Protein AF-A0A973NQ65-F1 (afdb_monomer)

Solvent-accessible surface area (backbone atoms only — not comparable to full-atom values): 7879 Å² total; per-residue (Å²): 107,71,66,55,51,58,50,26,68,75,66,74,43,74,42,75,48,70,27,55,53,95,72,95,70,70,96,45,96,48,46,44,79,44,73,40,56,80,54,85,62,36,41,54,54,51,50,38,74,71,29,28,73,82,35,78,47,81,47,80,50,64,69,56,42,50,51,23,47,74,41,46,18,46,32,30,29,82,51,27,51,70,59,43,88,89,53,42,64,59,51,50,53,49,50,52,55,54,51,51,46,39,75,75,66,71,64,82,77,79,80,80,79,92,47,74,67,29,52,54,38,22,53,49,43,53,51,53,52,52,56,62,63,76,106

Mean predicted aligned error: 4.86 Å

Radius of gyration: 15.88 Å; Cα contacts (8 Å, |Δi|>4): 177; chains: 1; bounding box: 36×32×42 Å

Structure (mmCIF, N/CA/C/O backbone):
data_AF-A0A973NQ65-F1
#
_entry.id   AF-A0A973NQ65-F1
#
loop_
_atom_site.group_PDB
_atom_site.id
_atom_site.type_symbol
_atom_site.label_atom_id
_atom_site.label_alt_id
_atom_site.label_comp_id
_atom_site.label_asym_id
_atom_site.label_entity_id
_atom_site.label_seq_id
_atom_site.pdbx_PDB_ins_code
_atom_site.Cartn_x
_atom_site.Cartn_y
_atom_site.Cartn_z
_atom_site.occupancy
_atom_site.B_iso_or_equiv
_atom_site.auth_seq_id
_atom_site.auth_comp_id
_atom_site.auth_asym_id
_atom_site.auth_atom_id
_atom_site.pdbx_PDB_model_num
ATOM 1 N N . LYS A 1 1 ? 7.319 -2.072 5.542 1.00 83.69 1 LYS A N 1
ATOM 2 C CA . LYS A 1 1 ? 6.381 -2.939 6.307 1.00 83.69 1 LYS A CA 1
ATOM 3 C C . LYS A 1 1 ? 6.260 -2.439 7.736 1.00 83.69 1 LYS A C 1
ATOM 5 O O . LYS A 1 1 ? 5.185 -1.994 8.100 1.00 83.69 1 LYS A O 1
ATOM 10 N N . GLU A 1 2 ? 7.357 -2.418 8.493 1.00 91.00 2 GLU A N 1
ATOM 11 C CA . GLU A 1 2 ? 7.378 -1.904 9.872 1.00 91.00 2 GLU A CA 1
ATOM 12 C C . GLU A 1 2 ? 6.823 -0.479 9.996 1.00 91.00 2 GLU A C 1
ATOM 14 O O . GLU A 1 2 ? 6.059 -0.173 10.905 1.00 91.00 2 GLU A O 1
ATOM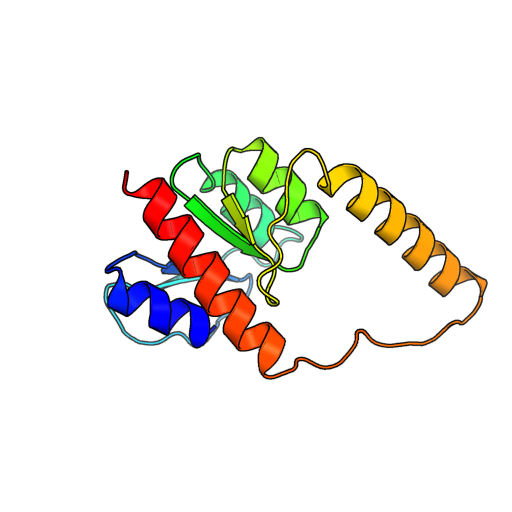 19 N N . GLU A 1 3 ? 7.140 0.388 9.035 1.00 93.56 3 GLU A N 1
ATOM 20 C CA . GLU A 1 3 ? 6.618 1.751 8.985 1.00 93.56 3 GLU A CA 1
ATOM 21 C C . GLU A 1 3 ? 5.092 1.796 8.826 1.00 93.56 3 GLU A C 1
ATOM 23 O O . GLU A 1 3 ? 4.446 2.617 9.472 1.00 93.56 3 GLU A O 1
ATOM 28 N N . VAL A 1 4 ? 4.516 0.893 8.022 1.00 95.00 4 VAL A N 1
ATOM 29 C CA . VAL A 1 4 ? 3.057 0.773 7.848 1.00 95.00 4 VAL A CA 1
ATOM 30 C C . VAL A 1 4 ? 2.418 0.355 9.164 1.00 95.00 4 VAL A C 1
ATOM 32 O O . VAL A 1 4 ? 1.490 1.014 9.620 1.00 95.00 4 VAL A O 1
ATOM 35 N N . TYR A 1 5 ? 2.957 -0.679 9.818 1.00 95.31 5 TYR A N 1
ATOM 36 C CA . TYR A 1 5 ? 2.443 -1.157 11.104 1.00 95.31 5 TYR A CA 1
ATOM 37 C C . TYR A 1 5 ? 2.492 -0.062 12.170 1.00 95.31 5 TYR A C 1
ATOM 39 O O . TYR A 1 5 ? 1.526 0.143 12.898 1.00 95.31 5 TYR A O 1
ATOM 47 N N . ARG A 1 6 ? 3.576 0.719 12.212 1.00 94.00 6 ARG A N 1
ATOM 48 C CA . ARG A 1 6 ? 3.716 1.833 13.155 1.00 94.00 6 ARG A CA 1
ATOM 49 C C . ARG A 1 6 ? 2.646 2.913 12.978 1.00 94.00 6 ARG A C 1
ATOM 51 O O . ARG A 1 6 ? 2.232 3.512 13.972 1.00 94.00 6 ARG A O 1
ATOM 58 N N . VAL A 1 7 ? 2.250 3.228 11.744 1.00 94.38 7 VAL A N 1
ATOM 59 C CA . VAL A 1 7 ? 1.169 4.199 11.499 1.00 94.38 7 VAL A CA 1
ATOM 60 C C . VAL A 1 7 ? -0.187 3.560 11.791 1.00 94.38 7 VAL A C 1
ATOM 62 O O . VAL A 1 7 ? -0.987 4.158 12.504 1.00 94.38 7 VAL A O 1
ATOM 65 N N . ALA A 1 8 ? -0.402 2.323 11.341 1.00 93.62 8 ALA A N 1
ATOM 66 C CA . ALA A 1 8 ? -1.631 1.566 11.562 1.00 93.62 8 ALA A CA 1
ATOM 67 C C . ALA A 1 8 ? -1.989 1.430 13.045 1.00 93.62 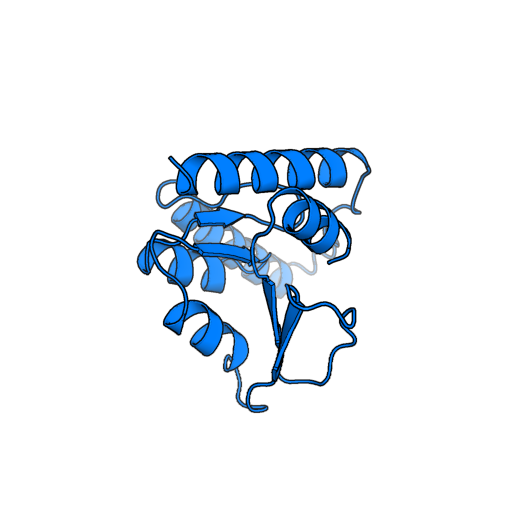8 ALA A C 1
ATOM 69 O O . ALA A 1 8 ? -3.112 1.732 13.427 1.00 93.62 8 ALA A O 1
ATOM 70 N N . TYR A 1 9 ? -1.024 1.074 13.898 1.00 94.94 9 TYR A N 1
ATOM 71 C CA . TYR A 1 9 ? -1.244 0.965 15.344 1.00 94.94 9 TYR A CA 1
ATOM 72 C C . TYR A 1 9 ? -1.620 2.298 15.985 1.00 94.94 9 TYR A C 1
ATOM 74 O O . TYR A 1 9 ? -2.442 2.337 16.888 1.00 94.94 9 TYR A O 1
ATOM 82 N N . ARG A 1 10 ? -1.037 3.404 15.515 1.00 94.19 10 ARG A N 1
ATOM 83 C CA . ARG A 1 10 ? -1.322 4.741 16.051 1.00 94.19 10 ARG A CA 1
ATOM 84 C C . ARG A 1 10 ? -2.691 5.265 15.627 1.00 94.19 10 ARG A C 1
ATOM 86 O O . ARG A 1 10 ? -3.277 6.074 16.333 1.00 94.19 10 ARG A O 1
ATOM 93 N N . ARG A 1 11 ? -3.136 4.878 14.433 1.00 93.44 11 ARG A N 1
ATOM 94 C CA . ARG A 1 11 ? -4.384 5.339 13.819 1.00 93.44 11 ARG A CA 1
ATOM 95 C C . ARG A 1 11 ? -5.535 4.349 13.990 1.00 93.44 11 ARG A C 1
ATOM 97 O O . ARG A 1 11 ? -6.631 4.657 13.549 1.00 93.44 11 ARG A O 1
ATOM 104 N N . GLU A 1 12 ? -5.274 3.192 14.598 1.00 94.62 12 GLU A N 1
ATOM 105 C CA . GLU A 1 12 ? -6.224 2.083 14.754 1.00 94.62 12 GLU A CA 1
ATOM 106 C C . GLU A 1 12 ? -6.844 1.624 13.421 1.00 94.62 12 GLU A C 1
ATOM 108 O O . GLU A 1 12 ? -8.004 1.232 13.344 1.00 94.62 12 GLU A O 1
ATOM 113 N N . VAL A 1 13 ? -6.047 1.658 12.347 1.00 95.12 13 VAL A N 1
ATOM 114 C CA . VAL A 1 13 ? -6.487 1.286 10.994 1.00 95.12 13 VAL A CA 1
ATOM 115 C C . VAL A 1 13 ? -6.049 -0.148 10.679 1.00 95.12 13 VAL A C 1
ATOM 117 O O . VAL A 1 13 ? -4.872 -0.471 10.878 1.00 95.12 13 VAL A O 1
ATOM 120 N N . PRO A 1 14 ? -6.944 -1.016 10.171 1.00 96.31 14 PRO A N 1
ATOM 121 C CA . PRO A 1 14 ? -6.578 -2.366 9.765 1.00 96.31 14 PRO A CA 1
ATOM 122 C C . PRO A 1 14 ? -5.643 -2.357 8.548 1.00 96.31 14 PRO A C 1
ATOM 124 O O . PRO A 1 14 ? -5.777 -1.547 7.633 1.00 96.31 14 PRO A O 1
ATOM 127 N N . VAL A 1 15 ? -4.699 -3.295 8.518 1.00 97.31 15 VAL A N 1
ATOM 128 C CA . VAL A 1 15 ? -3.731 -3.486 7.435 1.00 97.31 15 VAL A CA 1
ATOM 129 C C . VAL A 1 15 ? -3.832 -4.908 6.930 1.00 97.31 15 VAL A C 1
ATOM 131 O O . VAL A 1 15 ? -3.663 -5.859 7.693 1.00 97.31 15 VAL A O 1
ATOM 134 N N . ARG A 1 16 ? -4.000 -5.046 5.616 1.00 97.19 16 ARG A N 1
ATOM 135 C CA . ARG A 1 16 ? -3.947 -6.333 4.930 1.00 97.19 16 ARG A CA 1
ATOM 136 C C . ARG A 1 16 ? -2.646 -6.448 4.150 1.00 97.19 16 ARG A C 1
ATOM 138 O O . ARG A 1 16 ? -2.325 -5.605 3.316 1.00 97.19 16 ARG A O 1
ATOM 145 N N . VAL A 1 17 ? -1.868 -7.480 4.455 1.00 96.69 17 VAL A N 1
ATOM 146 C CA . VAL A 1 17 ? -0.605 -7.783 3.776 1.00 96.69 17 VAL A CA 1
ATOM 147 C C . VAL A 1 17 ? -0.856 -8.919 2.800 1.00 96.69 17 VAL A C 1
ATOM 149 O O . VAL A 1 17 ? -1.051 -10.059 3.221 1.00 96.69 17 VAL A O 1
ATOM 152 N N . VAL A 1 18 ? -0.838 -8.595 1.512 1.00 96.00 18 VAL A N 1
ATOM 153 C CA . VAL A 1 18 ? -1.208 -9.504 0.423 1.00 96.00 18 VAL A CA 1
ATOM 154 C C . VAL A 1 18 ? 0.047 -10.060 -0.237 1.00 96.00 18 VAL A C 1
ATOM 156 O O . VAL A 1 18 ? 0.974 -9.311 -0.544 1.00 96.00 18 VAL A O 1
ATOM 159 N N . SER A 1 19 ? 0.106 -11.375 -0.436 1.00 93.44 19 SER A N 1
ATOM 160 C CA . SER A 1 19 ? 1.201 -12.024 -1.161 1.00 93.44 19 SER A CA 1
ATOM 161 C C . SER A 1 19 ? 0.771 -13.374 -1.722 1.00 93.44 19 SER A C 1
ATOM 163 O O . SER A 1 19 ? -0.066 -14.058 -1.141 1.00 93.44 19 SER A O 1
ATOM 165 N N . ASN A 1 20 ? 1.386 -13.791 -2.825 1.00 92.06 20 ASN A N 1
ATOM 166 C CA . ASN A 1 20 ? 1.271 -15.143 -3.380 1.00 92.06 20 ASN A CA 1
ATOM 167 C C . ASN A 1 20 ? 2.088 -16.193 -2.601 1.00 92.06 20 ASN A C 1
ATOM 169 O O . ASN A 1 20 ? 2.192 -17.344 -3.012 1.00 92.06 20 ASN A O 1
ATOM 173 N N . SER A 1 21 ? 2.720 -15.800 -1.494 1.00 89.44 21 SER A N 1
ATOM 174 C CA . SER A 1 21 ? 3.515 -16.683 -0.649 1.00 89.44 21 SER A CA 1
ATOM 175 C C . SER A 1 21 ? 3.334 -16.343 0.827 1.00 89.44 21 SER A C 1
ATOM 177 O O . SER A 1 21 ? 2.832 -15.280 1.207 1.00 89.44 21 SER A O 1
ATOM 179 N N . TYR A 1 22 ? 3.743 -17.265 1.695 1.00 87.62 22 TYR A N 1
ATOM 180 C CA . TYR A 1 22 ? 3.672 -17.040 3.129 1.00 87.62 22 TYR A CA 1
ATOM 181 C C . TYR A 1 22 ? 4.653 -15.942 3.558 1.00 87.62 22 TYR A C 1
ATOM 183 O O . TYR A 1 22 ? 5.870 -16.122 3.538 1.00 87.62 22 TYR A O 1
ATOM 191 N N . LEU A 1 23 ? 4.116 -14.820 4.039 1.00 88.38 23 LEU A N 1
ATOM 192 C CA . LEU A 1 23 ? 4.895 -13.760 4.670 1.00 88.38 23 LEU A CA 1
ATOM 193 C C . LEU A 1 23 ? 4.706 -13.762 6.186 1.00 88.38 23 LEU A C 1
ATOM 195 O O . LEU A 1 23 ? 3.600 -13.922 6.712 1.00 88.38 23 LEU A O 1
ATOM 199 N N . ARG A 1 24 ? 5.801 -13.516 6.911 1.00 91.19 24 ARG A N 1
ATOM 200 C CA . ARG A 1 24 ? 5.731 -13.228 8.345 1.00 91.19 24 ARG A CA 1
ATOM 201 C C . ARG A 1 24 ? 5.146 -11.828 8.549 1.00 91.19 24 ARG A C 1
ATOM 203 O O . ARG A 1 24 ? 5.684 -10.843 8.026 1.00 91.19 24 ARG A O 1
ATOM 210 N N . VAL A 1 25 ? 4.070 -11.764 9.326 1.00 94.06 25 VAL A N 1
ATOM 211 C CA . VAL A 1 25 ? 3.438 -10.536 9.822 1.00 94.06 25 VAL A CA 1
ATOM 212 C C . VAL A 1 25 ? 3.307 -10.626 11.348 1.00 94.06 25 VAL A C 1
ATOM 214 O O . VAL A 1 25 ? 3.287 -11.745 11.871 1.00 94.06 25 VAL A O 1
ATOM 217 N N . PRO A 1 26 ? 3.269 -9.498 12.075 1.00 93.44 26 PRO A N 1
ATOM 218 C CA . PRO A 1 26 ? 3.004 -9.501 13.511 1.00 93.44 26 PRO A CA 1
ATOM 219 C C . PRO A 1 26 ? 1.663 -10.164 13.849 1.00 93.44 26 PRO A C 1
ATOM 221 O O . PRO A 1 26 ? 0.690 -9.997 13.117 1.00 93.44 26 PRO A O 1
ATOM 224 N N . ALA A 1 27 ? 1.602 -10.876 14.976 1.00 92.81 27 ALA A N 1
ATOM 225 C CA . ALA A 1 27 ? 0.344 -11.364 15.532 1.00 92.81 27 ALA A CA 1
ATOM 226 C C . ALA A 1 27 ? -0.366 -10.201 16.239 1.00 92.81 27 ALA A C 1
ATOM 228 O O . ALA A 1 27 ? -0.076 -9.902 17.396 1.00 92.81 27 ALA A O 1
ATOM 229 N N . HIS A 1 28 ? -1.235 -9.496 15.517 1.00 95.62 28 HIS A N 1
ATOM 230 C CA . HIS A 1 28 ? -1.946 -8.329 16.029 1.00 95.62 28 HIS A CA 1
ATOM 231 C C . HIS A 1 28 ? -3.336 -8.220 15.377 1.00 95.62 28 HIS A C 1
ATOM 233 O O . HIS A 1 28 ? -3.420 -8.426 14.169 1.00 95.62 28 HIS A O 1
ATOM 239 N N . PRO A 1 29 ? -4.409 -7.842 16.104 1.00 95.06 29 PRO A N 1
ATOM 240 C CA . PRO A 1 29 ? -5.771 -7.778 15.550 1.00 95.06 29 PRO A CA 1
ATOM 241 C C . PRO A 1 29 ? -5.931 -6.857 14.333 1.00 95.06 29 PRO A C 1
ATOM 243 O O . PRO A 1 29 ? -6.728 -7.131 13.447 1.00 95.06 29 PRO A O 1
ATOM 246 N N . LEU A 1 30 ? -5.153 -5.771 14.276 1.00 96.56 30 LEU A N 1
ATOM 247 C CA . LEU A 1 30 ? -5.137 -4.851 13.129 1.00 96.56 30 LEU A CA 1
ATOM 248 C C . LEU A 1 30 ? -4.365 -5.379 11.913 1.00 96.56 30 LEU A C 1
ATOM 250 O O . LEU A 1 30 ? -4.418 -4.743 10.868 1.00 96.56 30 LEU A O 1
ATOM 254 N N . ILE A 1 31 ? -3.596 -6.465 12.032 1.00 97.19 31 ILE A N 1
ATOM 255 C CA . ILE A 1 31 ? -2.734 -6.946 10.949 1.00 97.19 31 ILE A CA 1
ATOM 256 C C . ILE A 1 31 ? -3.238 -8.292 10.455 1.00 97.19 31 ILE A C 1
ATOM 258 O O . ILE A 1 31 ? -3.106 -9.317 11.119 1.00 97.19 31 ILE A O 1
ATOM 262 N N . GLU A 1 32 ? -3.749 -8.286 9.235 1.00 96.31 32 GLU A N 1
ATOM 263 C CA . GLU A 1 32 ? -4.213 -9.473 8.542 1.00 96.31 32 GLU A CA 1
ATOM 264 C C . GLU A 1 32 ? -3.218 -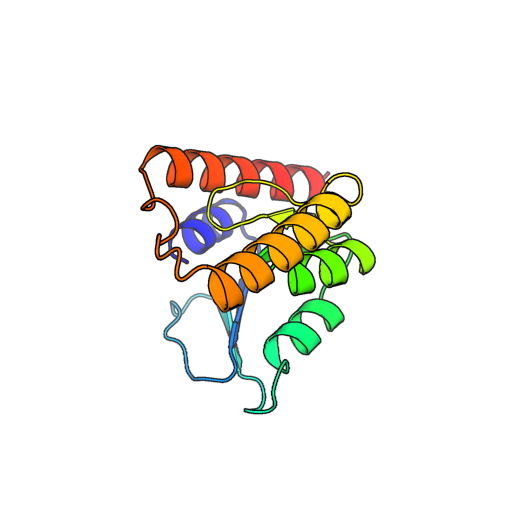9.850 7.442 1.00 96.31 32 GLU A C 1
ATOM 266 O O . GLU A 1 32 ? -2.708 -9.002 6.702 1.00 96.31 32 GLU A O 1
ATOM 271 N N . ARG A 1 33 ? -2.934 -11.147 7.315 1.00 95.75 33 ARG A N 1
ATOM 272 C CA . ARG A 1 33 ? -2.217 -11.684 6.159 1.00 95.75 33 ARG A CA 1
ATOM 273 C C . ARG A 1 33 ? -3.215 -12.309 5.206 1.00 95.75 33 ARG A C 1
ATOM 275 O O . ARG A 1 33 ? -3.921 -13.235 5.589 1.00 95.75 33 ARG A O 1
ATOM 282 N N . VAL A 1 34 ? -3.131 -11.908 3.948 1.00 96.62 34 VAL A N 1
ATOM 283 C CA . VAL A 1 34 ? -3.884 -12.500 2.850 1.00 96.62 34 VAL A CA 1
ATOM 284 C C . VAL A 1 34 ? -2.910 -13.242 1.944 1.00 96.62 34 VAL A C 1
ATOM 286 O O . VAL A 1 34 ? -1.976 -12.649 1.402 1.00 96.62 34 VAL A O 1
ATOM 289 N N . VAL A 1 35 ? -3.107 -14.554 1.811 1.00 95.19 35 VAL A N 1
ATOM 290 C CA . VAL A 1 35 ? -2.337 -15.390 0.883 1.00 95.19 35 VAL A CA 1
ATOM 291 C C . VAL A 1 35 ? -3.217 -15.691 -0.320 1.00 95.19 35 VAL A C 1
ATOM 293 O O . VAL A 1 35 ? -4.298 -16.254 -0.163 1.00 95.19 35 VAL A O 1
ATOM 296 N N . VAL A 1 36 ? -2.760 -15.299 -1.504 1.00 95.25 36 VAL A N 1
ATOM 297 C CA . VAL A 1 36 ? -3.456 -15.539 -2.776 1.00 95.25 36 VAL A CA 1
ATOM 298 C C . VAL A 1 36 ? -2.824 -16.709 -3.530 1.00 95.25 36 VAL A C 1
ATOM 300 O O . VAL A 1 36 ? -1.780 -17.222 -3.125 1.00 95.25 36 VAL A O 1
ATOM 303 N N . SER A 1 37 ? -3.452 -17.140 -4.629 1.00 92.19 37 SER A N 1
ATOM 304 C CA . SER A 1 37 ? -2.886 -18.177 -5.499 1.00 92.19 37 SER A CA 1
ATOM 305 C C . SER A 1 37 ? -1.523 -17.779 -6.071 1.00 92.19 37 SER A C 1
ATOM 307 O O . SER A 1 37 ? -1.189 -16.601 -6.163 1.00 92.19 37 SER A O 1
ATOM 309 N N . ASP A 1 38 ? -0.780 -18.769 -6.548 1.00 87.50 38 ASP A N 1
ATOM 310 C CA . ASP A 1 38 ? 0.501 -18.625 -7.246 1.00 87.50 38 ASP A CA 1
ATOM 311 C C . ASP A 1 38 ? 0.382 -18.089 -8.684 1.00 87.50 38 ASP A C 1
ATOM 313 O O . ASP A 1 38 ? 1.399 -17.820 -9.326 1.00 87.50 38 ASP A O 1
ATOM 317 N N . LYS A 1 39 ? -0.846 -17.905 -9.187 1.00 89.56 39 LYS A N 1
ATOM 318 C CA . LYS A 1 39 ? -1.100 -17.283 -10.488 1.00 89.56 39 LYS A CA 1
ATOM 319 C C . LYS A 1 39 ? -0.418 -15.919 -10.588 1.00 89.56 39 LYS A C 1
ATOM 321 O O . LYS A 1 39 ? -0.376 -15.146 -9.629 1.00 89.56 39 LYS A O 1
ATOM 326 N N . PHE A 1 40 ? 0.070 -15.626 -11.790 1.00 81.69 40 PHE A N 1
ATOM 327 C CA . PHE A 1 40 ? 0.588 -14.307 -12.128 1.00 81.69 40 PHE A CA 1
ATOM 328 C C . PHE A 1 40 ? -0.474 -13.237 -11.826 1.00 81.69 40 PHE A C 1
ATOM 330 O O . PHE A 1 40 ? -1.662 -13.488 -12.019 1.00 81.69 40 PHE A O 1
ATOM 337 N N . ASP A 1 41 ? -0.043 -12.098 -11.286 1.00 89.56 41 ASP A N 1
ATOM 338 C CA . ASP A 1 41 ? -0.886 -10.965 -10.873 1.00 89.56 41 ASP A CA 1
ATOM 339 C C . ASP A 1 41 ? -1.972 -11.241 -9.815 1.00 89.56 41 ASP A C 1
ATOM 341 O O . ASP A 1 41 ? -2.716 -10.332 -9.461 1.00 89.56 41 ASP A O 1
ATOM 345 N N . ALA A 1 42 ? -2.044 -12.434 -9.210 1.00 93.56 42 ALA A N 1
ATOM 346 C CA . ALA A 1 42 ? -3.100 -12.750 -8.239 1.00 93.56 42 ALA A CA 1
ATOM 347 C C . ALA A 1 42 ? -3.150 -11.786 -7.037 1.00 93.56 42 ALA A C 1
ATOM 349 O O . ALA A 1 42 ? -4.221 -11.521 -6.492 1.00 93.56 42 ALA A O 1
ATOM 350 N N . ALA A 1 43 ? -1.994 -11.273 -6.604 1.00 94.38 43 ALA A N 1
ATOM 351 C CA . ALA A 1 43 ? -1.924 -10.311 -5.505 1.00 94.38 43 ALA A CA 1
ATOM 352 C C . ALA A 1 43 ? -2.434 -8.936 -5.946 1.00 94.38 43 ALA A C 1
ATOM 354 O O . ALA A 1 43 ? -3.205 -8.311 -5.223 1.00 94.38 43 ALA A O 1
ATOM 355 N N . ASP A 1 44 ? -2.038 -8.505 -7.140 1.00 95.62 44 ASP A N 1
ATOM 356 C CA . ASP A 1 44 ? -2.452 -7.245 -7.746 1.00 95.62 44 ASP A CA 1
ATOM 357 C C . ASP A 1 44 ? -3.965 -7.232 -7.977 1.00 95.62 44 ASP A C 1
ATOM 359 O O . ASP A 1 44 ? -4.639 -6.276 -7.600 1.00 95.62 44 ASP A O 1
ATOM 363 N N . ASP A 1 45 ? -4.514 -8.320 -8.515 1.00 96.19 45 ASP A N 1
ATOM 364 C CA . ASP A 1 45 ? -5.948 -8.476 -8.750 1.00 96.19 45 ASP A CA 1
ATOM 365 C C . ASP A 1 45 ? -6.753 -8.416 -7.454 1.00 96.19 45 ASP A C 1
ATOM 367 O O . ASP A 1 45 ? -7.758 -7.708 -7.393 1.00 96.19 45 ASP A O 1
ATOM 371 N N . TRP A 1 46 ? -6.283 -9.097 -6.406 1.00 97.62 46 TRP A N 1
ATOM 372 C CA . TRP A 1 46 ? -6.924 -9.056 -5.095 1.00 97.62 46 TRP A CA 1
ATOM 373 C C . TRP A 1 46 ? -6.857 -7.655 -4.471 1.00 97.62 46 TRP A C 1
ATOM 375 O O . TRP A 1 46 ? -7.842 -7.162 -3.924 1.00 97.62 46 TRP A O 1
ATOM 385 N N . ILE A 1 47 ? -5.705 -6.978 -4.566 1.00 97.69 47 ILE A N 1
ATOM 386 C CA . ILE A 1 47 ? -5.549 -5.612 -4.045 1.00 97.69 47 ILE A CA 1
ATOM 387 C C . ILE A 1 47 ? -6.513 -4.669 -4.763 1.00 97.69 47 ILE A C 1
ATOM 389 O O . ILE A 1 47 ? -7.157 -3.856 -4.110 1.00 97.69 47 ILE A O 1
ATOM 393 N N . VAL A 1 48 ? -6.629 -4.782 -6.087 1.00 97.81 48 VAL A N 1
ATOM 394 C CA . VAL A 1 48 ? -7.521 -3.937 -6.890 1.00 97.81 48 VAL A CA 1
ATOM 395 C C . VAL A 1 48 ? -8.989 -4.235 -6.597 1.00 97.81 48 VAL A C 1
ATOM 397 O O . VAL A 1 48 ? -9.779 -3.298 -6.561 1.00 97.81 48 VAL A O 1
ATOM 400 N N . SER A 1 49 ? -9.370 -5.495 -6.362 1.00 97.12 49 SER A N 1
ATOM 401 C CA . SER A 1 49 ? -10.761 -5.837 -6.035 1.00 97.12 49 SER A CA 1
ATOM 402 C C . SER A 1 49 ? -11.208 -5.316 -4.669 1.00 97.12 49 SER A C 1
ATOM 404 O O . SER A 1 49 ? -12.389 -5.045 -4.484 1.00 97.12 49 SER A O 1
ATOM 406 N N . GLU A 1 50 ? -10.276 -5.170 -3.726 1.00 97.31 50 GLU A N 1
ATOM 407 C CA . GLU A 1 50 ? -10.539 -4.625 -2.387 1.00 97.31 50 GLU A CA 1
ATOM 408 C C . GLU A 1 50 ? -10.263 -3.116 -2.288 1.00 97.31 50 GLU A C 1
ATOM 410 O O . GLU A 1 50 ? -10.474 -2.521 -1.232 1.00 97.31 50 GLU A O 1
ATOM 415 N N . ALA A 1 51 ? -9.756 -2.496 -3.356 1.00 97.38 51 ALA A N 1
ATOM 416 C CA . ALA A 1 51 ? -9.436 -1.078 -3.394 1.00 97.38 51 ALA A CA 1
ATOM 417 C C . ALA A 1 51 ? -10.695 -0.243 -3.653 1.00 97.38 51 ALA A C 1
ATOM 419 O O . ALA A 1 51 ? -11.379 -0.411 -4.659 1.00 97.38 51 ALA A O 1
ATOM 420 N N . ASP A 1 52 ? -10.958 0.710 -2.763 1.00 95.69 52 ASP A N 1
ATOM 421 C CA . ASP A 1 52 ? -12.025 1.697 -2.903 1.00 95.69 52 ASP A CA 1
ATOM 422 C C . ASP A 1 52 ? -11.603 3.082 -2.376 1.00 95.69 52 ASP A C 1
ATOM 424 O O . ASP A 1 52 ? -10.481 3.281 -1.895 1.00 95.69 52 ASP A O 1
ATOM 428 N N . GLY A 1 53 ? -12.531 4.043 -2.413 1.00 95.31 53 GLY A N 1
ATOM 429 C CA . GLY A 1 53 ? -12.329 5.416 -1.938 1.00 95.31 53 GLY A CA 1
ATOM 430 C C . GLY A 1 53 ? -11.958 5.577 -0.458 1.00 95.31 53 GLY A C 1
ATOM 431 O O . GLY A 1 53 ? -11.627 6.685 -0.049 1.00 95.31 53 GLY A O 1
ATOM 432 N N . LYS A 1 54 ? -12.002 4.512 0.347 1.00 94.25 54 LYS A N 1
ATOM 433 C CA . LYS A 1 54 ? -11.632 4.484 1.770 1.00 94.25 54 LYS A CA 1
ATOM 434 C C . LYS A 1 54 ? -10.343 3.707 2.028 1.00 94.25 54 LYS A C 1
ATOM 436 O O . LYS A 1 54 ? -9.947 3.539 3.182 1.00 94.25 54 LYS A O 1
ATOM 441 N N . THR A 1 55 ? -9.665 3.255 0.978 1.00 95.94 55 THR A N 1
ATOM 442 C CA . THR A 1 55 ? -8.420 2.494 1.093 1.00 95.94 55 THR A CA 1
ATOM 443 C C . THR A 1 55 ? -7.189 3.329 0.756 1.00 95.94 55 THR A C 1
ATOM 445 O O . THR A 1 55 ? -7.199 4.196 -0.124 1.00 95.94 55 THR A O 1
ATOM 448 N N . VAL A 1 56 ? -6.091 3.030 1.458 1.00 97.31 56 VAL A N 1
ATOM 449 C CA . VAL A 1 56 ? -4.742 3.463 1.079 1.00 97.31 56 VAL A CA 1
ATOM 450 C C . VAL A 1 56 ? -3.949 2.242 0.634 1.00 97.31 56 VAL A C 1
ATOM 452 O O . VAL A 1 56 ? -3.684 1.345 1.432 1.00 97.31 56 VAL A O 1
ATOM 455 N N . VAL A 1 57 ? -3.533 2.220 -0.629 1.00 97.75 57 VAL A N 1
ATOM 456 C CA . VAL A 1 57 ? -2.683 1.171 -1.195 1.00 97.75 57 VAL A CA 1
ATOM 457 C C . VAL A 1 57 ? -1.227 1.627 -1.168 1.00 97.75 57 VAL A C 1
ATOM 459 O O . VAL A 1 57 ? -0.879 2.686 -1.691 1.00 97.75 57 VAL A O 1
ATOM 462 N N . VAL A 1 58 ? -0.353 0.807 -0.584 1.00 97.06 58 VAL A N 1
ATOM 463 C CA . VAL A 1 58 ? 1.097 1.034 -0.600 1.00 97.06 58 VAL A CA 1
ATOM 464 C C . VAL A 1 58 ? 1.737 0.109 -1.629 1.00 97.06 58 VAL A C 1
ATOM 466 O O . VAL A 1 58 ? 1.820 -1.096 -1.403 1.00 97.06 58 VAL A O 1
ATOM 469 N N . THR A 1 59 ? 2.217 0.656 -2.746 1.00 95.25 59 THR A N 1
ATOM 470 C CA . THR A 1 59 ? 2.884 -0.129 -3.798 1.00 95.25 59 THR A CA 1
AT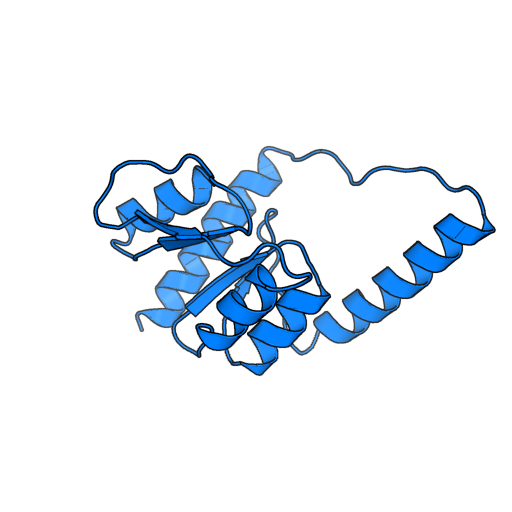OM 471 C C . THR A 1 59 ? 3.969 0.669 -4.509 1.00 95.25 59 THR A C 1
ATOM 473 O O . THR A 1 59 ? 3.851 1.873 -4.697 1.00 95.25 59 THR A O 1
ATOM 476 N N . GLY A 1 60 ? 5.053 0.001 -4.904 1.00 92.44 60 GLY A N 1
ATOM 477 C CA . GLY A 1 60 ? 6.047 0.567 -5.819 1.00 92.44 60 GLY A CA 1
ATOM 478 C C . GLY A 1 60 ? 5.767 0.258 -7.292 1.00 92.44 60 GLY A C 1
ATOM 479 O O . GLY A 1 60 ? 6.463 0.798 -8.151 1.00 92.44 60 GLY A O 1
ATOM 480 N N . ASP A 1 61 ? 4.795 -0.610 -7.590 1.00 92.31 61 ASP A N 1
ATOM 481 C CA . ASP A 1 61 ? 4.456 -0.945 -8.968 1.00 92.31 61 ASP A CA 1
ATOM 482 C C . ASP A 1 61 ? 3.497 0.091 -9.563 1.00 92.31 61 ASP A C 1
ATOM 484 O O . ASP A 1 61 ? 2.396 0.322 -9.067 1.00 92.31 61 ASP A O 1
ATOM 488 N N . ILE A 1 62 ? 3.947 0.716 -10.649 1.00 92.31 62 ILE A N 1
ATOM 489 C CA . ILE A 1 62 ? 3.230 1.770 -11.366 1.00 92.31 62 ILE A CA 1
ATOM 490 C C . ILE A 1 62 ? 1.943 1.238 -12.024 1.00 92.31 62 ILE A C 1
ATOM 492 O O . ILE A 1 62 ? 0.951 1.960 -12.066 1.00 92.31 62 ILE A O 1
ATOM 496 N N . LEU A 1 63 ? 1.932 -0.000 -12.525 1.00 93.31 63 LEU A N 1
ATOM 497 C CA . LEU A 1 63 ? 0.753 -0.585 -13.169 1.00 93.31 63 LEU A CA 1
ATOM 498 C C . LEU A 1 63 ? -0.317 -0.940 -12.133 1.00 93.31 63 LEU A C 1
ATOM 500 O O . LEU A 1 63 ? -1.488 -0.619 -12.334 1.00 93.31 63 LEU A O 1
ATOM 504 N N . LEU A 1 64 ? 0.082 -1.510 -10.991 1.00 95.50 64 LEU A N 1
ATOM 505 C CA . LEU A 1 64 ? -0.837 -1.713 -9.868 1.00 95.50 64 LEU A CA 1
ATOM 506 C C . LEU A 1 64 ? -1.376 -0.374 -9.351 1.00 95.50 64 LEU A C 1
ATOM 508 O O . LEU A 1 64 ? -2.574 -0.236 -9.115 1.00 95.50 64 LEU A O 1
ATOM 512 N N . ALA A 1 65 ? -0.510 0.636 -9.218 1.00 96.44 65 ALA A N 1
ATOM 513 C CA . ALA A 1 65 ? -0.918 1.957 -8.758 1.00 96.44 65 ALA A CA 1
ATOM 514 C C . ALA A 1 65 ? -1.987 2.590 -9.6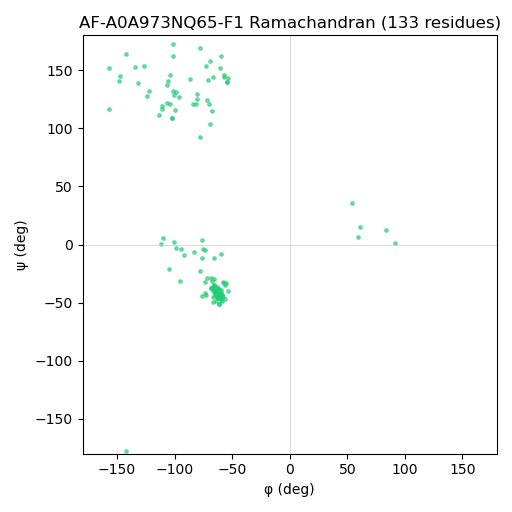59 1.00 96.44 65 ALA A C 1
ATOM 516 O O . ALA A 1 65 ? -2.970 3.120 -9.149 1.00 96.44 65 ALA A O 1
ATOM 517 N N . ASP A 1 66 ? -1.832 2.502 -10.981 1.00 96.69 66 ASP A N 1
ATOM 518 C CA . ASP A 1 66 ? -2.836 2.976 -11.939 1.00 96.69 66 ASP A CA 1
ATOM 519 C C . ASP A 1 66 ? -4.187 2.269 -11.765 1.00 96.69 66 ASP A C 1
ATOM 521 O O . ASP A 1 66 ? -5.231 2.923 -11.702 1.00 96.69 66 ASP A O 1
ATOM 525 N N . ARG A 1 67 ? -4.176 0.939 -11.616 1.00 96.94 67 ARG A N 1
ATOM 526 C CA . ARG A 1 67 ? -5.397 0.151 -11.392 1.00 96.94 67 ARG A CA 1
ATOM 527 C C . ARG A 1 67 ? -6.096 0.542 -10.087 1.00 96.94 67 ARG A C 1
ATOM 529 O O . ARG A 1 67 ? -7.305 0.752 -10.091 1.00 96.94 67 ARG A O 1
ATOM 536 N N . CYS A 1 68 ? -5.347 0.710 -8.999 1.00 97.75 68 CYS A N 1
ATOM 537 C CA . CYS A 1 68 ? -5.904 1.118 -7.708 1.00 97.75 68 CYS A CA 1
ATOM 538 C C . CYS A 1 68 ? -6.432 2.560 -7.722 1.00 97.75 68 CYS A C 1
ATOM 540 O O . CYS A 1 68 ? -7.483 2.829 -7.145 1.00 97.75 68 CYS A O 1
ATOM 542 N N . LEU A 1 69 ? -5.759 3.482 -8.421 1.00 96.88 69 LEU A N 1
ATOM 543 C CA . LEU A 1 69 ? -6.261 4.847 -8.618 1.00 96.88 69 LEU A CA 1
ATOM 544 C C . LEU A 1 69 ? -7.593 4.850 -9.377 1.00 96.88 69 LEU A C 1
ATOM 546 O O . LEU A 1 69 ? -8.504 5.589 -9.013 1.00 96.88 69 LEU A O 1
ATOM 550 N N . LYS A 1 70 ? -7.726 4.010 -10.410 1.00 96.44 70 LYS A N 1
ATOM 551 C CA . LYS A 1 70 ? -8.984 3.841 -11.157 1.00 96.44 70 LYS A CA 1
ATOM 552 C C . LYS A 1 70 ? -10.100 3.236 -10.303 1.00 96.44 70 LYS A C 1
ATOM 554 O O . LYS A 1 70 ? -11.259 3.569 -10.524 1.00 96.44 70 LYS A O 1
ATOM 559 N N . ALA A 1 71 ? -9.755 2.410 -9.315 1.00 96.94 71 ALA A N 1
ATOM 560 C CA . ALA A 1 71 ? -10.685 1.907 -8.303 1.00 96.94 71 ALA A CA 1
ATOM 561 C C . ALA A 1 71 ? -11.055 2.960 -7.229 1.00 96.94 71 ALA A C 1
ATOM 563 O O . ALA A 1 71 ? -11.910 2.719 -6.382 1.00 96.94 71 ALA A O 1
ATOM 564 N N . GLY A 1 72 ? -10.448 4.151 -7.272 1.00 95.44 72 GLY A N 1
ATOM 565 C CA . GLY A 1 72 ? -10.731 5.263 -6.361 1.00 95.44 72 GLY A CA 1
ATOM 566 C C . GLY A 1 72 ? -9.861 5.293 -5.104 1.00 95.44 72 GLY A C 1
ATOM 567 O O . GLY A 1 72 ? -10.018 6.198 -4.288 1.00 95.44 72 GLY A O 1
ATOM 568 N N . ALA A 1 73 ? -8.927 4.354 -4.950 1.00 97.38 73 ALA A N 1
ATOM 569 C CA . ALA A 1 73 ? -8.049 4.304 -3.790 1.00 97.38 73 ALA A CA 1
ATOM 570 C C . ALA A 1 73 ? -6.992 5.411 -3.797 1.00 97.38 73 ALA A C 1
ATOM 572 O O . ALA A 1 73 ? -6.526 5.876 -4.841 1.00 97.38 73 ALA A O 1
ATOM 573 N N . THR A 1 74 ? -6.538 5.780 -2.601 1.00 97.31 74 THR A N 1
ATOM 574 C CA . THR A 1 74 ? -5.326 6.590 -2.451 1.00 97.31 74 THR A CA 1
ATOM 575 C C . THR A 1 74 ? -4.110 5.680 -2.573 1.00 97.31 74 THR A C 1
ATOM 577 O O . THR A 1 74 ? -4.034 4.670 -1.881 1.00 97.31 74 THR A O 1
ATOM 580 N N . VAL A 1 75 ? -3.133 6.022 -3.416 1.00 97.44 75 VAL A N 1
ATOM 581 C CA . VAL A 1 75 ? -1.960 5.162 -3.644 1.00 97.44 75 VAL A CA 1
ATOM 582 C C . VAL A 1 75 ? -0.662 5.899 -3.326 1.00 97.44 75 VAL A C 1
ATOM 584 O O . VAL A 1 75 ? -0.449 7.024 -3.780 1.00 97.44 75 VAL A O 1
ATOM 587 N N . ILE A 1 76 ? 0.224 5.263 -2.558 1.00 96.44 76 ILE A N 1
ATOM 588 C CA . ILE A 1 76 ? 1.506 5.829 -2.113 1.00 96.44 76 ILE A CA 1
ATOM 589 C C . ILE A 1 76 ? 2.628 4.822 -2.371 1.00 96.44 76 ILE A C 1
ATOM 591 O O . ILE A 1 76 ? 2.474 3.627 -2.115 1.00 96.44 76 ILE A O 1
ATOM 595 N N . ASP A 1 77 ? 3.778 5.295 -2.845 1.00 94.00 77 ASP A N 1
ATOM 596 C CA . ASP A 1 77 ? 4.967 4.456 -2.965 1.00 94.00 77 ASP A CA 1
ATOM 597 C C . ASP A 1 77 ? 5.695 4.240 -1.627 1.00 94.00 77 ASP A C 1
ATOM 599 O O . ASP A 1 77 ? 5.451 4.898 -0.616 1.00 94.00 77 ASP A O 1
ATOM 603 N N . HIS A 1 78 ? 6.655 3.319 -1.616 1.00 89.50 78 HIS A N 1
ATOM 604 C CA . HIS A 1 78 ? 7.461 3.015 -0.430 1.00 89.50 78 HIS A CA 1
ATOM 605 C C . HIS A 1 78 ? 8.381 4.169 0.026 1.00 89.50 78 HIS A C 1
ATOM 607 O O . HIS A 1 78 ? 8.938 4.093 1.119 1.00 89.50 78 HIS A O 1
ATOM 613 N N . LYS A 1 79 ? 8.557 5.224 -0.782 1.00 90.88 79 LYS A N 1
ATOM 614 C CA . LYS A 1 79 ? 9.337 6.438 -0.475 1.00 90.88 79 LYS A CA 1
ATO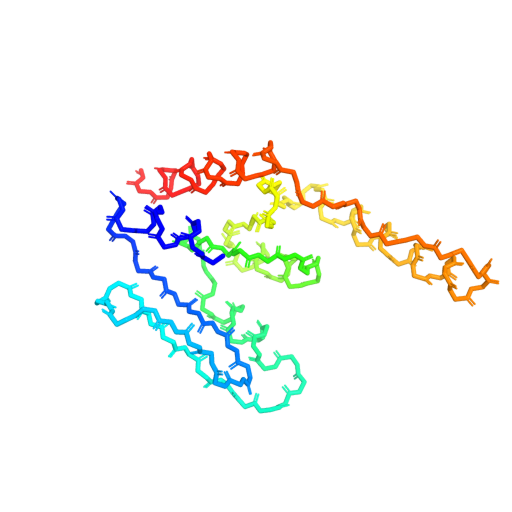M 615 C C . LYS A 1 79 ? 8.455 7.622 -0.052 1.00 90.88 79 LYS A C 1
ATOM 617 O O . LYS A 1 79 ? 8.977 8.709 0.214 1.00 90.88 79 LYS A O 1
ATOM 622 N N . GLY A 1 80 ? 7.139 7.420 0.032 1.00 90.12 80 GLY A N 1
ATOM 623 C CA . GLY A 1 80 ? 6.163 8.437 0.413 1.00 90.12 80 GLY A CA 1
ATOM 624 C C . GLY A 1 80 ? 5.714 9.350 -0.719 1.00 90.12 80 GLY A C 1
ATOM 625 O O . GLY A 1 80 ? 5.095 10.376 -0.450 1.00 90.12 80 GLY A O 1
ATOM 626 N N . LYS A 1 81 ? 6.022 9.024 -1.976 1.00 92.31 81 LYS A N 1
ATOM 627 C CA . LYS A 1 81 ? 5.497 9.755 -3.126 1.00 92.31 81 LYS A CA 1
ATOM 628 C C . LYS A 1 81 ? 4.082 9.247 -3.434 1.00 92.31 81 LYS A C 1
ATOM 630 O O . LYS A 1 81 ? 3.922 8.058 -3.713 1.00 92.31 81 LYS A O 1
ATOM 635 N N . PRO A 1 82 ? 3.056 10.114 -3.415 1.00 93.31 82 PRO A N 1
ATOM 636 C CA . PRO A 1 82 ?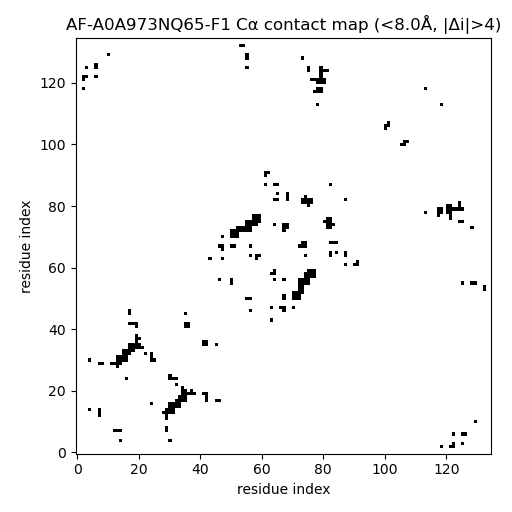 1.724 9.724 -3.845 1.00 93.31 82 PRO A CA 1
ATOM 637 C C . PRO A 1 82 ? 1.696 9.533 -5.363 1.00 93.31 82 PRO A C 1
ATOM 639 O O . PRO A 1 82 ? 2.297 10.310 -6.112 1.00 93.31 82 PRO A O 1
ATOM 642 N N . PHE A 1 83 ? 0.959 8.526 -5.817 1.00 94.62 83 PHE A N 1
ATOM 643 C CA . PHE A 1 83 ? 0.544 8.445 -7.209 1.00 94.62 83 PHE A CA 1
ATOM 644 C C . PHE A 1 83 ? -0.753 9.228 -7.387 1.00 94.62 83 PHE A C 1
ATOM 646 O O . PHE A 1 83 ? -1.626 9.226 -6.521 1.00 94.62 83 PHE A O 1
ATOM 653 N N . THR A 1 84 ? -0.881 9.915 -8.518 1.00 93.50 84 THR A N 1
ATOM 654 C CA . THR A 1 84 ? -2.086 10.675 -8.860 1.00 93.50 84 THR A CA 1
ATOM 655 C C . THR A 1 84 ? -2.475 10.393 -10.299 1.00 93.50 84 THR A C 1
ATOM 657 O O . THR A 1 84 ? -1.609 10.139 -11.134 1.00 93.50 84 THR A O 1
ATOM 660 N N . THR A 1 85 ? -3.761 10.508 -10.621 1.00 90.31 85 THR A N 1
ATOM 661 C CA . THR A 1 85 ? -4.264 10.360 -11.998 1.00 90.31 85 THR A CA 1
ATOM 662 C C . THR A 1 85 ? -3.568 11.307 -12.981 1.00 90.31 85 THR A C 1
ATOM 664 O O . THR A 1 85 ? -3.305 10.932 -14.119 1.00 90.31 85 THR A O 1
ATOM 667 N N . ALA A 1 86 ? -3.176 12.501 -12.524 1.00 89.44 86 ALA A N 1
ATOM 668 C CA . ALA A 1 86 ? -2.435 13.474 -13.325 1.00 89.44 86 ALA A CA 1
ATOM 669 C C . ALA A 1 86 ? -0.972 13.076 -13.604 1.00 89.44 86 ALA A C 1
ATOM 671 O O . ALA A 1 86 ? -0.409 13.483 -14.616 1.00 89.44 86 ALA A O 1
ATOM 672 N N . SER A 1 87 ? -0.333 12.308 -12.713 1.00 86.38 87 SER A N 1
ATOM 673 C CA . SER A 1 87 ? 1.094 11.958 -12.828 1.00 86.38 87 SER A CA 1
ATOM 674 C C . SER A 1 87 ? 1.348 10.521 -13.286 1.00 86.38 87 SER A C 1
ATOM 676 O O . SER A 1 87 ? 2.430 10.228 -13.802 1.00 86.38 87 SER A O 1
ATOM 678 N N . ILE A 1 88 ? 0.367 9.627 -13.130 1.00 90.81 88 ILE A N 1
ATOM 679 C CA . ILE A 1 88 ? 0.547 8.190 -13.352 1.00 90.81 88 ILE A CA 1
ATOM 680 C C . ILE A 1 88 ? 0.818 7.854 -14.821 1.00 90.81 88 ILE A C 1
ATOM 682 O O . ILE A 1 88 ? 1.721 7.071 -15.103 1.00 90.81 88 ILE A O 1
ATOM 686 N N . GLY A 1 89 ? 0.140 8.517 -15.766 1.00 86.94 89 GLY A N 1
ATOM 687 C CA . GLY A 1 89 ? 0.345 8.282 -17.200 1.00 86.94 89 GLY A CA 1
ATOM 688 C C . GLY A 1 89 ? 1.781 8.580 -17.649 1.00 86.94 89 GLY A C 1
ATOM 689 O O . GLY A 1 89 ? 2.410 7.767 -18.326 1.00 86.94 89 GLY A O 1
ATOM 690 N N . GLY A 1 90 ? 2.346 9.703 -17.192 1.00 87.00 90 GLY A N 1
ATOM 691 C CA . GLY A 1 90 ? 3.746 10.051 -17.454 1.00 87.00 90 GLY A CA 1
ATOM 692 C C . GLY A 1 90 ? 4.734 9.081 -16.797 1.00 87.00 90 GLY A C 1
ATOM 693 O O . GLY A 1 90 ? 5.755 8.732 -17.394 1.00 87.00 90 GLY A O 1
ATOM 694 N N . ALA A 1 91 ? 4.421 8.592 -15.593 1.00 85.19 91 ALA A N 1
ATOM 695 C CA . ALA A 1 91 ? 5.227 7.581 -14.913 1.00 85.19 91 ALA A CA 1
ATOM 696 C C . ALA A 1 91 ? 5.234 6.233 -15.664 1.00 85.19 91 ALA A C 1
ATOM 698 O O . ALA A 1 91 ? 6.298 5.626 -15.796 1.00 85.19 91 ALA A O 1
ATOM 699 N N . ILE A 1 92 ? 4.089 5.799 -16.208 1.00 87.25 92 ILE A N 1
ATOM 700 C CA . ILE A 1 92 ? 3.978 4.600 -17.059 1.00 87.25 92 ILE A CA 1
ATOM 701 C C . ILE A 1 92 ? 4.832 4.761 -18.318 1.00 87.25 92 ILE A C 1
ATOM 703 O O . ILE A 1 92 ? 5.671 3.905 -18.600 1.00 87.25 92 ILE A O 1
ATOM 707 N N . ALA A 1 93 ? 4.674 5.877 -19.036 1.00 85.06 93 ALA A N 1
ATOM 708 C CA . ALA A 1 93 ? 5.435 6.151 -20.254 1.00 85.06 93 ALA A CA 1
ATOM 709 C C . ALA A 1 93 ? 6.951 6.154 -19.992 1.00 85.06 93 ALA A C 1
ATOM 711 O O . ALA A 1 93 ? 7.721 5.532 -20.721 1.00 85.06 93 ALA A O 1
ATOM 712 N N . THR A 1 94 ? 7.380 6.783 -18.896 1.00 85.69 94 THR A N 1
ATOM 713 C CA . THR A 1 94 ? 8.797 6.824 -18.505 1.00 85.69 94 THR A CA 1
ATOM 714 C C . THR A 1 94 ? 9.327 5.432 -18.154 1.00 85.69 94 THR A C 1
ATOM 716 O O . THR A 1 94 ? 10.449 5.093 -18.528 1.00 85.69 94 THR A O 1
ATOM 719 N N . ARG A 1 95 ? 8.532 4.601 -17.460 1.00 84.88 95 ARG A N 1
ATOM 720 C CA . ARG A 1 95 ? 8.896 3.207 -17.153 1.00 84.88 95 ARG A CA 1
ATOM 721 C C . ARG A 1 95 ? 9.091 2.389 -18.428 1.00 84.88 95 ARG A C 1
ATOM 723 O O . ARG A 1 95 ? 10.069 1.651 -18.489 1.00 84.88 95 ARG A O 1
ATOM 730 N N . ALA A 1 96 ? 8.206 2.534 -19.414 1.00 84.69 96 ALA A N 1
ATOM 731 C CA . ALA A 1 96 ? 8.317 1.842 -20.698 1.00 84.69 96 ALA A CA 1
ATOM 732 C C . ALA A 1 96 ? 9.608 2.236 -21.437 1.00 84.69 96 ALA A C 1
ATOM 734 O O . ALA A 1 96 ? 10.425 1.373 -21.739 1.00 84.69 96 ALA A O 1
ATOM 735 N N . ILE A 1 97 ? 9.868 3.541 -21.584 1.00 84.50 97 ILE A N 1
ATOM 736 C CA . ILE A 1 97 ? 11.088 4.051 -22.236 1.00 84.50 97 ILE A CA 1
ATOM 737 C C . ILE A 1 97 ? 12.356 3.540 -21.533 1.00 84.50 97 ILE A C 1
ATOM 739 O O . ILE A 1 97 ? 13.301 3.100 -22.181 1.00 84.50 97 ILE A O 1
ATOM 743 N N . MET A 1 98 ? 12.397 3.577 -20.197 1.00 82.75 98 MET A N 1
ATOM 744 C CA . MET A 1 98 ? 13.558 3.103 -19.433 1.00 82.75 98 MET A CA 1
ATOM 745 C C . MET A 1 98 ? 13.754 1.586 -19.530 1.00 82.75 98 MET A C 1
ATOM 747 O O . MET A 1 98 ? 14.891 1.118 -19.468 1.00 82.75 98 MET A O 1
ATOM 751 N N . ALA A 1 99 ? 12.673 0.814 -19.663 1.00 83.25 99 ALA A N 1
ATOM 752 C CA . ALA A 1 99 ? 12.753 -0.623 -19.903 1.00 83.25 99 ALA A CA 1
ATOM 753 C C . ALA A 1 99 ? 13.355 -0.911 -21.288 1.00 83.25 99 ALA A C 1
ATOM 755 O O . ALA A 1 99 ? 14.292 -1.706 -21.380 1.00 83.25 99 ALA A O 1
ATOM 756 N N . ASP A 1 100 ? 12.908 -0.191 -22.319 1.00 82.38 100 ASP A N 1
ATOM 757 C CA . ASP A 1 100 ? 13.427 -0.315 -23.686 1.00 82.38 100 ASP A CA 1
ATOM 758 C C . ASP A 1 100 ? 14.908 0.086 -23.776 1.00 82.38 100 ASP A C 1
ATOM 760 O O . ASP A 1 100 ? 15.725 -0.632 -24.355 1.00 82.38 100 ASP A O 1
ATOM 764 N N . LEU A 1 101 ? 15.300 1.193 -23.131 1.00 82.31 101 LEU A N 1
ATOM 765 C CA . LEU A 1 101 ? 16.698 1.638 -23.085 1.00 82.31 101 LEU A CA 1
ATOM 766 C C . LEU A 1 101 ? 17.610 0.632 -22.377 1.00 82.31 101 LEU A C 1
ATOM 768 O O . LEU A 1 101 ? 18.744 0.423 -22.804 1.00 82.31 101 LEU A O 1
ATOM 772 N N . ARG A 1 102 ? 17.136 -0.021 -21.310 1.00 80.25 102 ARG A N 1
ATOM 773 C CA . ARG A 1 102 ? 17.899 -1.092 -20.650 1.00 80.25 102 ARG A CA 1
ATOM 774 C C . ARG A 1 102 ? 18.067 -2.309 -21.555 1.00 80.25 102 ARG A C 1
ATOM 776 O O . ARG A 1 102 ? 19.149 -2.889 -21.561 1.00 80.25 102 ARG A O 1
ATOM 783 N N . ALA A 1 103 ? 17.030 -2.668 -22.312 1.00 80.12 103 ALA A N 1
ATOM 784 C CA . ALA A 1 103 ? 17.069 -3.791 -23.244 1.00 80.12 103 ALA A CA 1
ATOM 785 C C . ALA A 1 103 ? 18.022 -3.540 -24.429 1.00 80.12 103 ALA A C 1
ATOM 787 O O . ALA A 1 103 ? 18.707 -4.464 -24.858 1.00 80.12 103 ALA A O 1
ATOM 788 N N . GLY A 1 104 ? 18.091 -2.301 -24.934 1.00 76.44 104 GLY A N 1
ATOM 789 C CA . GLY A 1 104 ? 18.889 -1.954 -26.116 1.00 76.44 104 GLY A CA 1
ATOM 790 C C . GLY A 1 104 ? 20.300 -1.412 -25.850 1.00 76.44 104 GLY A C 1
ATOM 791 O O . GLY A 1 104 ? 21.190 -1.634 -26.664 1.00 76.44 104 GLY A O 1
ATOM 792 N N . ALA A 1 105 ? 20.528 -0.699 -24.741 1.00 69.19 105 ALA A N 1
ATOM 793 C CA . ALA A 1 105 ? 21.758 0.078 -24.524 1.00 69.19 105 ALA A CA 1
ATOM 794 C C . ALA A 1 105 ? 22.681 -0.466 -23.418 1.00 69.19 105 ALA A C 1
ATOM 796 O O . ALA A 1 105 ? 23.711 0.142 -23.134 1.00 69.19 105 ALA A O 1
ATOM 797 N N . GLY A 1 106 ? 22.325 -1.574 -22.754 1.00 64.12 106 GLY A N 1
ATOM 798 C CA . GLY A 1 106 ? 23.153 -2.171 -21.694 1.00 64.12 106 GLY A CA 1
ATOM 799 C C . GLY A 1 106 ? 23.392 -1.259 -20.479 1.00 64.12 106 GLY A C 1
ATOM 800 O O . GLY A 1 106 ? 24.280 -1.526 -19.671 1.00 64.12 106 GLY A O 1
ATOM 801 N N . ILE A 1 107 ? 22.618 -0.175 -20.337 1.00 63.66 107 ILE A N 1
ATOM 802 C CA . ILE A 1 107 ? 22.728 0.773 -19.225 1.00 63.66 107 ILE A CA 1
ATOM 803 C C . ILE A 1 107 ? 22.261 0.072 -17.945 1.00 63.66 107 ILE A C 1
ATOM 805 O O . ILE A 1 107 ? 21.065 -0.103 -17.705 1.00 63.66 107 ILE A O 1
ATOM 809 N N . ALA A 1 108 ? 23.219 -0.316 -17.106 1.00 60.38 108 ALA A N 1
ATOM 810 C CA . ALA A 1 108 ? 22.976 -0.920 -15.806 1.00 60.38 108 ALA A CA 1
ATOM 811 C C . ALA A 1 108 ? 23.127 0.132 -14.697 1.00 60.38 108 ALA A C 1
ATOM 813 O O . ALA A 1 108 ? 24.203 0.671 -14.458 1.00 60.38 108 ALA A O 1
ATOM 814 N N . GLY A 1 109 ? 22.028 0.416 -14.001 1.00 65.25 109 GLY A N 1
ATOM 815 C CA . GLY A 1 109 ? 21.996 1.287 -12.832 1.00 65.25 109 GLY A CA 1
ATOM 816 C C . GLY A 1 109 ? 20.785 0.941 -11.979 1.00 65.25 109 GLY A C 1
ATOM 817 O O . GLY A 1 109 ? 19.642 1.030 -12.440 1.00 65.25 109 GLY A O 1
ATOM 818 N N . GLY A 1 110 ? 21.040 0.484 -10.754 1.00 66.44 110 GLY A N 1
ATOM 819 C CA . GLY A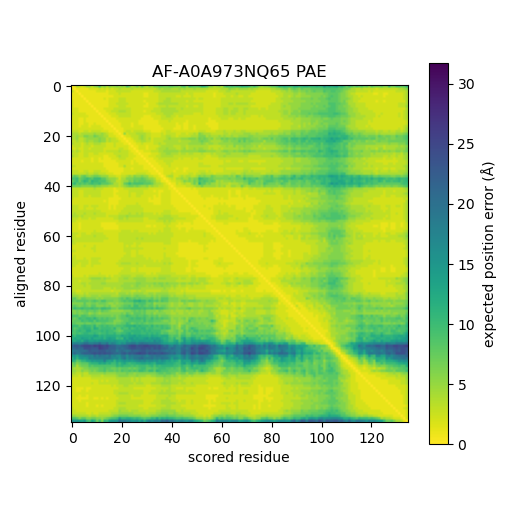 1 110 ? 19.991 0.179 -9.788 1.00 66.44 110 GLY A CA 1
ATOM 820 C C . GLY A 1 110 ? 19.295 1.452 -9.292 1.00 66.44 110 GLY A C 1
ATOM 821 O O . GLY A 1 110 ? 19.865 2.542 -9.370 1.00 66.44 110 GLY A O 1
ATOM 822 N N . PRO A 1 111 ? 18.061 1.347 -8.775 1.00 70.19 111 PRO A N 1
ATOM 823 C CA . PRO A 1 111 ? 17.416 2.474 -8.118 1.00 70.19 111 PRO A CA 1
ATOM 824 C C . PRO A 1 111 ? 18.273 2.979 -6.950 1.00 70.19 111 PRO A C 1
ATOM 826 O O . PRO A 1 111 ? 18.926 2.196 -6.259 1.00 70.19 111 PRO A O 1
ATOM 829 N N . ALA A 1 112 ? 18.242 4.294 -6.715 1.00 78.44 112 ALA A N 1
ATOM 830 C CA . ALA A 1 112 ? 18.956 4.901 -5.597 1.00 78.44 112 ALA A CA 1
ATOM 831 C C . ALA A 1 112 ? 18.563 4.234 -4.261 1.00 78.44 112 ALA A C 1
ATOM 833 O O . ALA A 1 112 ? 17.368 3.954 -4.057 1.00 78.44 112 ALA A O 1
ATOM 834 N N . PRO A 1 113 ? 19.537 4.010 -3.356 1.00 82.19 113 PRO A N 1
ATOM 835 C CA . PRO A 1 113 ? 19.300 3.343 -2.084 1.00 82.19 113 PRO A CA 1
ATOM 836 C C . PRO A 1 113 ? 18.288 4.111 -1.231 1.00 82.19 113 PRO A C 1
ATOM 838 O O . PRO A 1 113 ? 18.152 5.331 -1.329 1.00 82.19 113 PRO A O 1
ATOM 841 N N . PHE A 1 114 ? 17.573 3.377 -0.383 1.00 83.69 114 PHE A N 1
ATOM 842 C CA . PHE A 1 114 ? 16.577 3.942 0.520 1.00 83.69 114 PHE A CA 1
ATOM 843 C C . PHE A 1 114 ? 17.250 4.763 1.628 1.00 83.69 114 PHE A C 1
ATOM 845 O O . PHE A 1 114 ? 18.059 4.240 2.398 1.00 83.69 114 PHE A O 1
ATOM 852 N N . ALA A 1 115 ? 16.909 6.047 1.723 1.00 89.38 115 ALA A N 1
ATOM 853 C CA . ALA A 1 115 ? 17.488 6.977 2.683 1.00 89.38 115 ALA A CA 1
ATOM 854 C C . ALA A 1 115 ? 16.566 7.221 3.889 1.00 89.38 115 ALA A C 1
ATOM 856 O O . ALA A 1 115 ? 15.350 7.035 3.837 1.00 89.38 115 ALA A O 1
ATOM 857 N N . LYS A 1 116 ? 17.123 7.751 4.989 1.00 89.50 116 LYS A N 1
ATOM 858 C CA . LYS A 1 116 ? 16.326 8.171 6.162 1.00 89.50 116 LYS A CA 1
ATOM 859 C C . LYS A 1 116 ? 15.235 9.186 5.794 1.00 89.50 116 LYS A C 1
ATOM 861 O O . LYS A 1 116 ? 14.144 9.138 6.353 1.00 89.50 116 LYS A O 1
ATOM 866 N N . ALA A 1 117 ? 15.517 10.069 4.835 1.00 90.81 117 ALA A N 1
ATOM 867 C CA . ALA A 1 117 ? 14.549 11.043 4.341 1.00 90.81 117 ALA A CA 1
ATOM 868 C C . ALA A 1 117 ? 13.357 10.382 3.623 1.00 90.81 117 ALA A C 1
ATOM 870 O O . ALA A 1 117 ? 12.236 10.861 3.773 1.00 90.81 117 ALA A O 1
ATOM 871 N N . ASP A 1 118 ? 13.571 9.270 2.903 1.00 91.56 118 ASP A N 1
ATOM 872 C CA . ASP A 1 118 ? 12.482 8.489 2.295 1.00 91.56 118 ASP A CA 1
ATOM 873 C C . ASP A 1 118 ? 11.560 7.916 3.374 1.00 91.56 118 ASP A C 1
ATOM 875 O O . ASP A 1 118 ? 10.342 8.011 3.263 1.00 91.56 118 ASP A O 1
ATOM 879 N N . ARG A 1 119 ? 12.134 7.391 4.466 1.00 92.81 119 ARG A N 1
ATOM 880 C CA . ARG A 1 119 ? 11.355 6.883 5.604 1.00 92.81 119 ARG A CA 1
ATOM 881 C C . ARG A 1 119 ? 10.473 7.964 6.222 1.00 92.81 119 ARG A C 1
ATOM 883 O O . ARG A 1 119 ? 9.298 7.714 6.477 1.00 92.81 119 ARG A O 1
ATOM 890 N N . SER A 1 120 ? 11.032 9.145 6.486 1.00 93.06 120 SER A N 1
ATOM 891 C CA . SER A 1 120 ? 10.270 10.252 7.074 1.00 93.06 120 SER A CA 1
ATOM 892 C C . SER A 1 120 ? 9.141 10.710 6.152 1.00 93.06 120 SER A C 1
ATOM 894 O O . SER A 1 120 ? 8.014 10.862 6.617 1.00 93.06 120 SER A O 1
ATOM 896 N N . ARG A 1 121 ? 9.416 10.848 4.846 1.00 94.62 121 ARG A N 1
ATOM 897 C CA . ARG A 1 121 ? 8.389 11.171 3.846 1.00 94.62 121 ARG A CA 1
ATOM 898 C C . ARG A 1 121 ? 7.287 10.126 3.798 1.00 94.62 121 ARG A C 1
ATOM 900 O O . ARG A 1 121 ? 6.120 10.490 3.808 1.00 94.62 121 ARG A O 1
ATOM 907 N N . PHE A 1 122 ? 7.646 8.845 3.786 1.00 95.81 122 PHE A N 1
ATOM 908 C CA . PHE A 1 122 ? 6.681 7.752 3.783 1.00 95.81 122 PHE A CA 1
ATOM 909 C C . PHE A 1 122 ? 5.749 7.797 4.994 1.00 95.81 122 PHE A C 1
ATOM 911 O O . PHE A 1 122 ? 4.532 7.741 4.836 1.00 95.81 122 PHE A O 1
ATOM 918 N N . LEU A 1 123 ? 6.310 7.951 6.198 1.00 95.31 123 LEU A N 1
ATOM 919 C CA . LEU A 1 123 ? 5.520 8.040 7.426 1.00 95.31 123 LEU A CA 1
ATOM 920 C C . LEU A 1 123 ? 4.566 9.237 7.408 1.00 95.31 123 LEU A C 1
ATOM 922 O O . LEU A 1 123 ? 3.416 9.088 7.810 1.00 95.31 123 LEU A O 1
ATOM 926 N N . GLN A 1 124 ? 5.032 10.396 6.941 1.00 95.31 124 GLN A N 1
ATOM 927 C CA . GLN A 1 124 ? 4.207 11.597 6.836 1.00 95.31 124 GLN A CA 1
ATOM 928 C C . GLN A 1 124 ? 3.091 11.426 5.797 1.00 95.31 124 GLN A C 1
ATOM 930 O O . GLN A 1 124 ? 1.931 11.673 6.105 1.00 95.31 124 GLN A O 1
ATOM 935 N N . ALA A 1 125 ? 3.423 10.959 4.592 1.00 95.88 125 ALA A N 1
ATOM 936 C CA . ALA A 1 125 ? 2.461 10.791 3.507 1.00 95.88 125 ALA A CA 1
ATOM 937 C C . ALA A 1 125 ? 1.357 9.786 3.864 1.00 95.88 125 ALA A C 1
ATOM 939 O O . ALA A 1 125 ? 0.183 10.039 3.596 1.00 95.88 125 ALA A O 1
ATOM 940 N N . LEU A 1 126 ? 1.722 8.665 4.496 1.00 96.50 126 LEU A N 1
ATOM 941 C CA . LEU A 1 126 ? 0.755 7.665 4.944 1.00 96.50 126 LEU A CA 1
ATOM 942 C C . LEU A 1 126 ? -0.167 8.223 6.035 1.00 96.50 126 LEU A C 1
ATOM 944 O O . LEU A 1 126 ? -1.375 8.016 5.981 1.00 96.50 126 LEU A O 1
ATOM 948 N N . ASP A 1 127 ? 0.390 8.949 7.004 1.00 95.44 127 ASP A N 1
ATOM 949 C CA . ASP A 1 127 ? -0.386 9.568 8.078 1.00 95.44 127 ASP A CA 1
ATOM 950 C C . ASP A 1 127 ? -1.373 10.619 7.540 1.00 95.44 127 ASP A C 1
ATOM 952 O O . ASP A 1 127 ? -2.557 10.585 7.873 1.00 95.44 127 ASP A O 1
ATOM 956 N N . GLU A 1 128 ? -0.918 11.495 6.641 1.00 94.81 128 GLU A N 1
ATOM 957 C CA . GLU A 1 128 ? -1.761 12.500 5.986 1.00 94.81 128 GLU A CA 1
ATOM 958 C C . GLU A 1 128 ? -2.881 11.871 5.150 1.00 94.81 128 GLU A C 1
ATOM 960 O O . GLU A 1 128 ? -4.017 12.347 5.192 1.00 94.81 128 GLU A O 1
ATOM 965 N N . ALA A 1 129 ? -2.583 10.805 4.401 1.00 95.06 129 ALA A N 1
ATOM 966 C CA . ALA A 1 129 ? -3.581 10.098 3.606 1.00 95.06 129 ALA A CA 1
ATOM 967 C C . ALA A 1 129 ? -4.677 9.489 4.487 1.00 95.06 129 ALA A C 1
ATOM 969 O O . ALA A 1 129 ? -5.858 9.688 4.215 1.00 95.06 129 ALA A O 1
ATOM 970 N N . LEU A 1 130 ? -4.298 8.822 5.581 1.00 94.50 130 LEU A N 1
ATOM 971 C CA . LEU A 1 130 ? -5.262 8.246 6.518 1.00 94.50 130 LEU A CA 1
ATOM 972 C C . LEU A 1 130 ? -6.122 9.325 7.188 1.00 94.50 130 LEU A C 1
ATOM 974 O O . LEU A 1 130 ? -7.336 9.166 7.266 1.00 94.50 130 LEU A O 1
ATOM 978 N N . VAL A 1 131 ? -5.528 10.453 7.595 1.00 93.38 131 VAL A N 1
ATOM 979 C CA . VAL A 1 131 ? -6.278 11.581 8.178 1.00 93.38 131 VAL A CA 1
ATOM 980 C C . VAL A 1 131 ? -7.320 12.133 7.206 1.00 93.38 131 VAL A C 1
ATOM 982 O O . VAL A 1 131 ? -8.421 12.484 7.630 1.00 93.38 131 VAL A O 1
ATOM 985 N N . ARG A 1 132 ? -6.999 12.219 5.910 1.00 91.44 132 ARG A N 1
ATOM 986 C CA . ARG A 1 132 ? -7.945 12.692 4.888 1.00 91.44 132 ARG A CA 1
ATOM 987 C C . ARG A 1 132 ? -9.130 11.748 4.705 1.00 91.44 132 ARG A C 1
ATOM 989 O O . ARG A 1 132 ? -10.220 12.242 4.464 1.00 91.44 132 ARG A O 1
ATOM 996 N N . LEU A 1 133 ? -8.925 10.439 4.840 1.00 89.81 133 LEU A N 1
ATOM 997 C CA . LEU A 1 133 ? -9.983 9.432 4.687 1.00 89.81 133 LEU A CA 1
ATOM 998 C C . LEU A 1 133 ? -10.908 9.319 5.904 1.00 89.81 133 LEU A C 1
ATOM 1000 O O . LEU A 1 133 ? -12.033 8.851 5.777 1.00 89.81 133 LEU A O 1
ATOM 1004 N N . THR A 1 134 ? -10.440 9.732 7.083 1.00 82.06 134 THR A N 1
ATOM 1005 C CA . THR A 1 134 ? -11.253 9.763 8.313 1.00 82.06 134 THR A CA 1
ATOM 1006 C C . THR A 1 134 ? -12.130 11.011 8.464 1.00 82.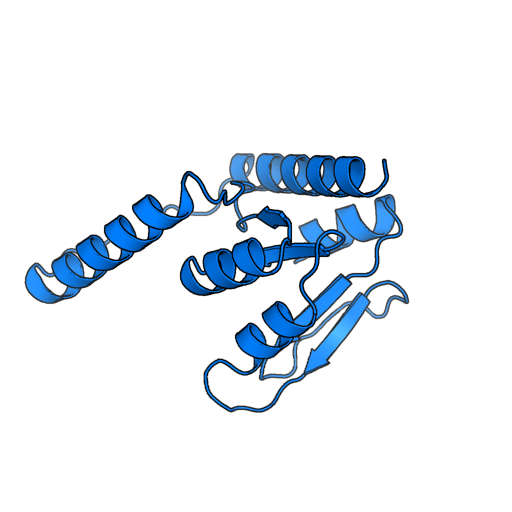06 134 THR A C 1
ATOM 1008 O O . THR A 1 134 ? -12.888 11.085 9.428 1.00 82.06 134 THR A O 1
ATOM 1011 N N . ARG A 1 135 ? -11.997 12.003 7.576 1.00 63.22 135 ARG A N 1
ATOM 1012 C CA . ARG A 1 135 ? -12.793 13.243 7.581 1.00 63.22 135 ARG A CA 1
ATOM 1013 C C . ARG A 1 135 ? -14.024 13.104 6.700 1.00 63.22 135 ARG A C 1
ATOM 1015 O O . ARG A 1 135 ? -15.060 13.668 7.105 1.00 63.22 135 ARG A O 1
#

pLDDT: mean 90.68, std 8.01, range [60.38, 97.81]

Foldseek 3Di:
DVLLVVLCVVLVAADEAEDCDDDDDDPDPSYHYHHFHPDPCRRLVVCLVPAALLAEAEDPDLVSLVSSVVRNHWYAYLLQHTDDPVCSVVVVVVVVVVVVCCVPPVDDDDPDDDDPNSSVNNSVNVNVRNVVSVD

Secondary structure (DSSP, 8-state):
-HHHHHHHHHHT--EEEEESS-------TTEEEEEPPSSTTHHHHHHHHT--TT-EEE-S-HHHHHHHHHTT-EEE-TTSPEE-HHHHHHHHHHHHHHHHHHHHH----PPPPPPHHHHHHHHHHHHHHHHHHT-

Nearest PDB structures (foldseek):
  4bqq-assembly1_A  TM=4.165E-01  e=1.469E+00  Lomovskayavirus C31
  3ssm-assembly1_B  TM=4.090E-01  e=3.915E+00  Micromonospora griseorubida
  6bng-assembly1_A-2  TM=3.606E-01  e=9.814E+00  Acinetobacter baumannii AB307-0294

Sequence (135 aa):
KEEVYRVAYRREVPVRVVSNSYLRVPAHPLIERVVVSDKFDAADDWIVSEADGKTVVVTGDILLADRCLKAGATVIDHKGKPFTTASIGGAIATRAIMADLRAGAGIAGGPAPFAKADRSRFLQALDEALVRLTR